Protein AF-A0A835LF17-F1 (afdb_monomer_lite)

Foldseek 3Di:
DPVVVVVLDDPVRVVCQVVQHWDWAWEAEPVRDTDIWTWHADPVVRDIDTHDCPVVVCVVVVPDAPWAKDWDWDADDVRGIYIYIDTDCPPPDPDDDDDDDDDDDDDDDDDDDDDDDDPGDRDDD

Structure (mmCIF, N/CA/C/O backbone):
data_AF-A0A835LF17-F1
#
_entry.id   AF-A0A835LF17-F1
#
loop_
_atom_site.group_PDB
_atom_site.id
_atom_site.type_symbol
_atom_site.label_atom_id
_atom_site.label_alt_id
_atom_site.label_comp_id
_atom_site.label_asym_id
_atom_site.label_entity_id
_atom_site.label_seq_id
_atom_site.pdbx_PDB_ins_code
_atom_site.Cartn_x
_atom_site.Cartn_y
_atom_site.Cartn_z
_atom_site.occupancy
_atom_site.B_iso_or_equiv
_atom_site.auth_seq_id
_atom_site.auth_comp_id
_atom_site.auth_asym_id
_atom_site.auth_atom_id
_atom_site.pdbx_PDB_model_num
ATOM 1 N N . MET A 1 1 ? -14.222 7.286 8.422 1.00 56.59 1 MET A N 1
ATOM 2 C CA . MET A 1 1 ? -12.807 6.881 8.323 1.00 56.59 1 MET A CA 1
ATOM 3 C C . MET A 1 1 ? -12.472 5.932 9.473 1.00 56.59 1 MET A C 1
ATOM 5 O O . MET A 1 1 ? -12.707 6.331 10.613 1.00 56.59 1 MET A O 1
ATOM 9 N N . PRO A 1 2 ? -12.003 4.695 9.220 1.00 63.50 2 PRO A N 1
ATOM 10 C CA . PRO A 1 2 ? -11.575 3.780 10.281 1.00 63.50 2 PRO A CA 1
ATOM 11 C C . PRO A 1 2 ? -10.447 4.418 11.098 1.00 63.50 2 PRO A C 1
ATOM 13 O O . PRO A 1 2 ? -9.478 4.902 10.513 1.00 63.50 2 PRO A O 1
ATOM 16 N N . LYS A 1 3 ? -10.581 4.453 12.430 1.00 65.25 3 LYS A N 1
ATOM 17 C CA . LYS A 1 3 ? -9.625 5.141 13.322 1.00 65.25 3 LYS A CA 1
ATOM 18 C C . LYS A 1 3 ? -8.197 4.619 13.154 1.00 65.25 3 LYS A C 1
ATOM 20 O O . LYS A 1 3 ? -7.265 5.406 13.092 1.00 65.25 3 LYS A O 1
ATOM 25 N N . GLU A 1 4 ? -8.064 3.313 12.962 1.00 69.31 4 GLU A N 1
ATOM 26 C CA . GLU A 1 4 ? -6.787 2.610 12.803 1.00 69.31 4 GLU A CA 1
ATOM 27 C C . GLU A 1 4 ? -5.982 3.108 11.591 1.00 69.31 4 GLU A C 1
ATOM 29 O O . GLU A 1 4 ? -4.772 3.296 11.679 1.00 69.31 4 GLU A O 1
ATOM 34 N N . VAL A 1 5 ? -6.650 3.397 10.466 1.00 69.19 5 VAL A N 1
ATOM 35 C CA . VAL A 1 5 ? -5.977 3.930 9.269 1.00 69.19 5 VAL A CA 1
ATOM 36 C C . VAL A 1 5 ? -5.622 5.404 9.455 1.00 69.19 5 VAL A C 1
ATOM 38 O O . VAL A 1 5 ? -4.575 5.843 8.995 1.00 69.19 5 VAL A O 1
ATOM 41 N N . VAL A 1 6 ? -6.462 6.179 10.150 1.00 72.12 6 VAL A N 1
ATOM 42 C CA . VAL A 1 6 ? -6.182 7.596 10.446 1.00 72.12 6 VAL A CA 1
ATOM 43 C C . VAL A 1 6 ? -4.927 7.736 11.304 1.00 72.12 6 VAL A C 1
ATOM 45 O O . VAL A 1 6 ? -4.103 8.600 11.029 1.00 72.12 6 VAL A O 1
ATOM 48 N N . GLU A 1 7 ? -4.771 6.885 12.317 1.00 80.50 7 GLU A N 1
ATOM 49 C CA . GLU A 1 7 ? -3.649 6.934 13.264 1.00 80.50 7 GLU A CA 1
ATOM 50 C C . GLU A 1 7 ? -2.303 6.554 12.627 1.00 80.50 7 GLU A C 1
ATOM 52 O O . GLU A 1 7 ? -1.248 6.979 13.096 1.00 80.50 7 GLU A O 1
ATOM 57 N N . LEU A 1 8 ? -2.330 5.800 11.525 1.00 83.94 8 LEU A N 1
ATOM 58 C CA . LEU A 1 8 ? -1.143 5.437 10.750 1.00 83.94 8 LEU A CA 1
ATOM 59 C C . LEU A 1 8 ? -0.613 6.592 9.885 1.00 83.94 8 LEU A C 1
ATOM 61 O O . LEU A 1 8 ? 0.584 6.647 9.567 1.00 83.94 8 LEU A O 1
ATOM 65 N N . LEU A 1 9 ? -1.508 7.472 9.439 1.00 88.88 9 LEU A N 1
ATOM 66 C CA . LEU A 1 9 ? -1.222 8.483 8.430 1.00 88.88 9 LEU A CA 1
ATOM 67 C C . LEU A 1 9 ? -0.692 9.764 9.061 1.00 88.88 9 LEU A C 1
ATOM 69 O O . LEU A 1 9 ? -1.177 10.249 10.081 1.00 88.88 9 LEU A O 1
ATOM 73 N N . ARG A 1 10 ? 0.286 10.367 8.3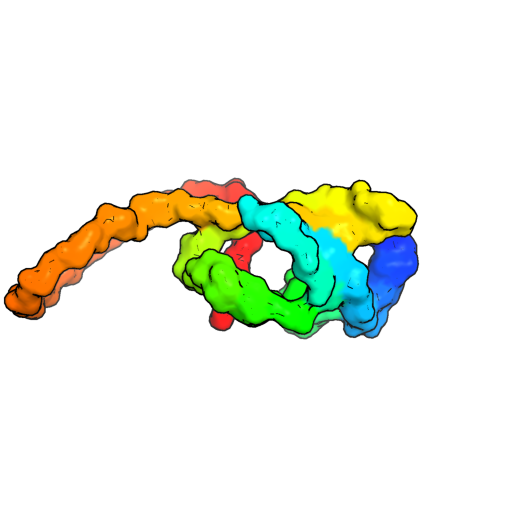92 1.00 91.06 10 ARG A N 1
ATOM 74 C CA . ARG A 1 10 ? 0.717 11.727 8.708 1.00 91.06 10 ARG A CA 1
ATOM 75 C C . ARG A 1 10 ? -0.289 12.733 8.181 1.00 91.06 10 ARG A C 1
ATOM 77 O O . ARG A 1 10 ? -1.064 12.441 7.272 1.00 91.06 10 ARG A O 1
ATOM 84 N N . THR A 1 11 ? -0.219 13.952 8.701 1.00 91.19 11 THR A N 1
ATOM 85 C CA . THR A 1 11 ? -1.080 15.060 8.281 1.00 91.19 11 THR A CA 1
ATOM 86 C C . THR A 1 11 ? -1.057 15.264 6.766 1.00 91.19 11 THR A C 1
ATOM 88 O O . THR A 1 11 ? -2.105 15.456 6.157 1.00 91.19 11 THR A O 1
ATOM 91 N N . GLU A 1 12 ? 0.111 15.194 6.129 1.00 92.56 12 GLU A N 1
ATOM 92 C CA . GLU A 1 12 ? 0.259 15.406 4.686 1.00 92.56 12 GLU A CA 1
ATOM 93 C C . GLU A 1 12 ? -0.403 14.292 3.869 1.00 92.56 12 GLU A C 1
ATOM 95 O O . GLU A 1 12 ? -1.077 14.569 2.878 1.00 92.56 12 GLU A O 1
ATOM 100 N N . GLU A 1 13 ? -0.255 13.044 4.304 1.00 93.38 13 GLU A N 1
ATOM 101 C CA . GLU A 1 13 ? -0.834 11.872 3.643 1.00 93.38 13 GLU A CA 1
ATOM 102 C C . GLU A 1 13 ? -2.344 11.830 3.841 1.00 93.38 13 GLU A C 1
ATOM 104 O O . GLU A 1 13 ? -3.086 11.632 2.885 1.00 93.38 13 GLU A O 1
ATOM 109 N N . LEU A 1 14 ? -2.816 12.107 5.057 1.00 91.50 14 LEU A N 1
ATOM 110 C CA . LEU A 1 14 ? -4.236 12.255 5.349 1.00 91.50 14 LEU A CA 1
ATOM 111 C C .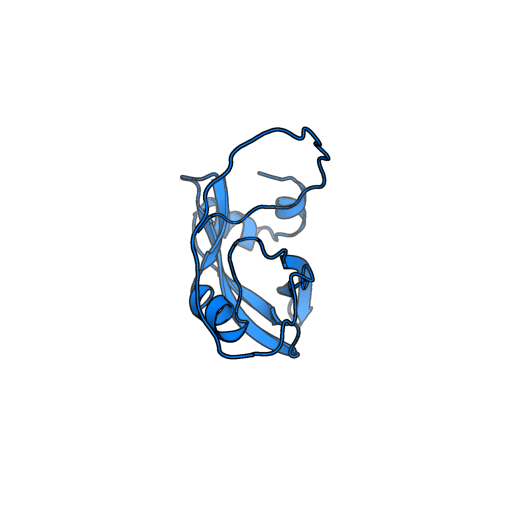 LEU A 1 14 ? -4.856 13.355 4.479 1.00 91.50 14 LEU A C 1
ATOM 113 O O . LEU A 1 14 ? -5.911 13.163 3.878 1.00 91.50 14 LEU A O 1
ATOM 117 N N . ASN A 1 15 ? -4.174 14.494 4.356 1.00 91.19 15 ASN A N 1
ATOM 118 C CA . ASN A 1 15 ? -4.600 15.583 3.484 1.00 91.19 15 ASN A CA 1
ATOM 119 C C . ASN A 1 15 ? -4.601 15.186 2.003 1.00 91.19 15 ASN A C 1
ATOM 121 O O . ASN A 1 15 ? -5.477 15.640 1.265 1.00 91.19 15 ASN A O 1
ATOM 125 N N . ALA A 1 16 ? -3.647 14.363 1.560 1.00 92.31 16 ALA A N 1
ATOM 126 C CA . ALA A 1 16 ? -3.624 13.829 0.202 1.00 92.31 16 ALA A CA 1
ATOM 127 C C . ALA A 1 16 ? -4.830 12.910 -0.046 1.00 92.31 16 ALA A C 1
ATOM 129 O O . ALA A 1 16 ? -5.570 13.133 -1.006 1.00 92.31 16 ALA A O 1
ATOM 130 N N . LEU A 1 17 ? -5.106 11.968 0.864 1.00 90.62 17 LEU A N 1
ATOM 131 C CA . LEU A 1 17 ? -6.248 11.051 0.760 1.00 90.62 17 LEU A CA 1
ATOM 132 C C . LEU A 1 17 ? -7.594 11.780 0.815 1.00 90.62 17 LEU A C 1
ATOM 134 O O . LEU A 1 17 ? -8.478 11.479 0.018 1.00 90.62 17 LEU A O 1
ATOM 138 N N . ASN A 1 18 ? -7.731 12.799 1.669 1.00 88.00 18 ASN A N 1
ATOM 139 C CA . ASN A 1 18 ? -8.927 13.650 1.722 1.00 88.00 18 ASN A CA 1
ATOM 140 C C . ASN A 1 18 ? -9.182 14.397 0.404 1.00 88.00 18 ASN A C 1
ATOM 142 O O . ASN A 1 18 ? -10.319 14.746 0.093 1.00 88.00 18 ASN A O 1
ATOM 146 N N . LYS A 1 19 ? -8.128 14.646 -0.379 1.00 89.25 19 LYS A N 1
ATOM 147 C CA . LYS A 1 19 ? -8.202 15.245 -1.718 1.00 89.25 19 LYS A CA 1
ATOM 148 C C . LYS A 1 19 ? -8.211 14.197 -2.829 1.00 89.25 19 LYS A C 1
ATOM 150 O O . LYS A 1 19 ? -8.141 14.567 -3.999 1.00 89.25 19 LYS A O 1
ATOM 155 N N . THR A 1 20 ? -8.289 12.909 -2.491 1.00 89.50 20 THR A N 1
ATOM 156 C CA . THR A 1 20 ? -8.212 11.770 -3.423 1.00 89.50 20 THR A CA 1
ATOM 157 C C . THR A 1 20 ? -6.936 11.749 -4.272 1.00 89.50 20 THR A C 1
ATOM 159 O O . THR A 1 20 ? -6.921 11.204 -5.376 1.00 89.50 20 THR A O 1
ATOM 162 N N . ILE A 1 21 ? -5.863 12.363 -3.765 1.00 93.25 21 ILE A N 1
ATOM 163 C CA . ILE A 1 21 ? -4.556 12.418 -4.414 1.00 93.25 21 ILE A CA 1
ATOM 164 C C . ILE A 1 21 ? -3.778 11.164 -3.996 1.00 93.25 21 ILE A C 1
ATOM 166 O O . ILE A 1 21 ? -3.440 11.039 -2.815 1.00 93.25 21 ILE A O 1
ATOM 170 N N . PRO A 1 22 ? -3.460 10.251 -4.934 1.00 94.44 22 PRO A N 1
ATOM 171 C CA . PRO A 1 22 ? -2.629 9.099 -4.625 1.00 94.44 22 PRO A CA 1
ATOM 172 C C . PRO A 1 22 ? -1.213 9.524 -4.238 1.00 94.44 22 PRO A C 1
ATOM 174 O O . PRO A 1 22 ? -0.665 10.467 -4.813 1.00 94.44 22 PRO A O 1
ATOM 177 N N . PHE A 1 23 ? -0.587 8.778 -3.333 1.00 94.50 23 PHE A N 1
ATOM 178 C CA . PHE A 1 23 ? 0.831 8.939 -3.018 1.00 94.50 23 PHE A CA 1
ATOM 179 C C . PHE A 1 23 ? 1.551 7.594 -2.993 1.00 94.50 23 PHE A C 1
ATOM 181 O O . PHE A 1 23 ? 0.943 6.550 -2.770 1.00 94.50 23 PHE A O 1
ATOM 188 N N . MET A 1 24 ? 2.857 7.615 -3.247 1.00 95.31 24 MET A N 1
ATOM 189 C CA . MET A 1 24 ? 3.655 6.397 -3.344 1.00 95.31 24 MET A CA 1
ATOM 190 C C . MET A 1 24 ? 3.927 5.796 -1.962 1.00 95.31 24 MET A C 1
ATOM 192 O O . MET A 1 24 ? 4.313 6.502 -1.032 1.00 95.31 24 MET A O 1
ATOM 196 N N . VAL A 1 25 ? 3.798 4.478 -1.870 1.00 95.44 25 VAL A N 1
ATOM 197 C CA . VAL A 1 25 ? 4.149 3.655 -0.713 1.00 95.44 25 VAL A CA 1
ATOM 198 C C . VAL A 1 25 ? 5.025 2.490 -1.158 1.00 95.44 25 VAL A C 1
ATOM 200 O O . VAL A 1 25 ? 5.046 2.113 -2.335 1.00 95.44 25 VAL A O 1
ATOM 203 N N . HIS A 1 26 ? 5.761 1.911 -0.215 1.00 95.88 26 HIS A N 1
ATOM 204 C CA . HIS A 1 26 ? 6.516 0.685 -0.457 1.00 95.88 26 HIS A CA 1
ATOM 205 C C . HIS A 1 26 ? 5.759 -0.518 0.090 1.00 95.88 26 HIS A C 1
ATOM 207 O O . HIS A 1 26 ? 5.284 -0.489 1.219 1.00 95.88 26 HIS A O 1
ATOM 213 N N . VAL A 1 27 ? 5.683 -1.587 -0.690 1.00 95.50 27 VAL A N 1
ATOM 214 C CA . VAL A 1 27 ? 5.056 -2.842 -0.290 1.00 95.50 27 VAL A CA 1
ATOM 215 C C . VAL A 1 27 ? 6.087 -3.953 -0.372 1.00 95.50 27 VAL A C 1
ATOM 217 O O . VAL A 1 27 ? 6.632 -4.224 -1.437 1.00 95.50 27 VAL A O 1
ATOM 220 N N . LEU A 1 28 ? 6.389 -4.557 0.770 1.00 95.12 28 LEU A N 1
ATOM 221 C CA . LEU A 1 28 ? 7.316 -5.668 0.894 1.00 95.12 28 LEU A CA 1
ATOM 222 C C . LEU A 1 28 ? 6.543 -6.970 0.715 1.00 95.12 28 LEU A C 1
ATOM 224 O O . LEU A 1 28 ? 5.548 -7.197 1.409 1.00 95.12 28 LEU A O 1
ATOM 228 N N . SER A 1 29 ? 6.998 -7.812 -0.207 1.00 91.44 29 SER A N 1
ATOM 229 C CA . SER A 1 29 ? 6.442 -9.148 -0.397 1.00 91.44 29 SER A CA 1
ATOM 230 C C . SER A 1 29 ? 7.107 -10.181 0.510 1.00 91.44 29 SER A C 1
ATOM 232 O O . SER A 1 29 ? 8.163 -9.943 1.096 1.00 91.44 29 SER A O 1
ATOM 234 N N . THR A 1 30 ? 6.533 -11.383 0.564 1.00 86.38 30 THR A N 1
ATOM 235 C CA . THR A 1 30 ? 7.134 -12.543 1.244 1.00 86.38 30 THR A CA 1
ATOM 236 C C . THR A 1 30 ? 8.411 -13.059 0.572 1.00 86.38 30 THR A C 1
ATOM 238 O O . THR A 1 30 ? 9.034 -13.982 1.088 1.00 86.38 30 THR A O 1
ATOM 241 N N . ARG A 1 31 ? 8.786 -12.515 -0.595 1.00 87.69 31 ARG A N 1
ATOM 242 C CA . ARG A 1 31 ? 10.022 -12.838 -1.326 1.00 87.69 31 ARG A CA 1
ATOM 243 C C . ARG A 1 31 ? 11.129 -11.799 -1.094 1.00 87.69 31 ARG A C 1
ATOM 245 O O . ARG A 1 31 ? 12.095 -11.777 -1.847 1.00 87.69 31 ARG A O 1
ATOM 252 N N . ASP A 1 32 ? 10.969 -10.933 -0.089 1.00 84.50 32 ASP A N 1
ATOM 253 C CA . ASP A 1 32 ? 11.860 -9.804 0.226 1.00 84.50 32 ASP A CA 1
ATOM 254 C C . ASP A 1 32 ? 11.990 -8.763 -0.906 1.00 84.50 32 ASP A C 1
ATOM 256 O O . ASP A 1 32 ? 12.938 -7.976 -0.960 1.00 84.50 32 ASP A O 1
ATOM 260 N N . GLU A 1 33 ? 11.009 -8.715 -1.809 1.00 93.19 33 GLU A N 1
ATOM 261 C CA . GLU A 1 33 ? 10.957 -7.735 -2.893 1.00 93.19 33 GLU A CA 1
ATOM 262 C C . GLU A 1 33 ? 10.196 -6.483 -2.461 1.00 93.19 33 GLU A C 1
ATOM 264 O O . GLU A 1 33 ? 9.172 -6.560 -1.778 1.00 93.19 33 GLU A O 1
ATOM 269 N N . VAL A 1 34 ? 10.664 -5.316 -2.910 1.00 94.69 34 VAL A N 1
ATOM 270 C CA . VAL A 1 34 ? 10.017 -4.029 -2.636 1.00 94.69 34 VAL A CA 1
ATOM 271 C C . VAL A 1 34 ? 9.279 -3.542 -3.876 1.00 94.69 34 VAL A C 1
ATOM 273 O O . VAL A 1 34 ? 9.889 -3.180 -4.881 1.00 94.69 34 VAL A O 1
ATOM 276 N N . TRP A 1 35 ? 7.961 -3.451 -3.763 1.00 95.75 35 TRP A N 1
ATOM 277 C CA . TRP A 1 35 ? 7.068 -2.927 -4.785 1.00 95.75 35 TRP A CA 1
ATOM 278 C C . TRP A 1 35 ? 6.702 -1.475 -4.480 1.00 95.75 35 TRP A C 1
ATOM 280 O O . TRP A 1 35 ? 6.382 -1.124 -3.346 1.00 95.75 35 TRP A O 1
ATOM 290 N N . LYS A 1 36 ? 6.744 -0.607 -5.494 1.00 95.56 36 LYS A N 1
ATOM 291 C CA . LYS A 1 36 ? 6.328 0.797 -5.374 1.00 95.56 36 LYS A CA 1
ATOM 292 C C . LYS A 1 36 ? 4.922 0.944 -5.929 1.00 95.56 36 LYS A C 1
ATOM 294 O O . LYS A 1 36 ? 4.744 0.950 -7.146 1.00 95.56 36 LYS A O 1
ATOM 299 N N . LEU A 1 37 ? 3.945 1.064 -5.040 1.00 96.44 37 LEU A N 1
ATOM 300 C CA . LEU A 1 37 ? 2.543 1.247 -5.409 1.00 96.44 37 LEU A CA 1
ATOM 301 C C . LEU A 1 37 ? 2.078 2.636 -5.002 1.00 96.44 37 LEU A C 1
ATOM 303 O O . LEU A 1 37 ? 2.659 3.273 -4.128 1.00 96.44 37 LEU A O 1
ATOM 307 N N . ASN A 1 38 ? 1.017 3.107 -5.634 1.00 95.81 38 ASN A N 1
ATOM 308 C CA . ASN A 1 38 ? 0.299 4.276 -5.161 1.00 95.81 38 ASN A CA 1
ATOM 309 C C . ASN A 1 38 ? -0.785 3.822 -4.181 1.00 95.81 38 ASN A C 1
ATOM 311 O O . ASN A 1 38 ? -1.487 2.846 -4.421 1.00 95.81 38 ASN A O 1
ATOM 315 N N . PHE A 1 39 ? -0.943 4.541 -3.084 1.00 95.19 39 PHE A N 1
ATOM 316 C CA . PHE A 1 39 ? -2.011 4.344 -2.119 1.00 95.19 39 PHE A CA 1
ATOM 317 C C . PHE A 1 39 ? -3.005 5.492 -2.250 1.00 95.19 39 PHE A C 1
ATOM 319 O O . PHE A 1 39 ? -2.603 6.655 -2.339 1.00 95.19 39 PHE A O 1
ATOM 326 N N . ASN A 1 40 ? -4.297 5.176 -2.314 1.00 94.25 40 ASN A N 1
ATOM 327 C CA . ASN A 1 40 ? -5.344 6.186 -2.426 1.00 94.25 40 ASN A CA 1
ATOM 328 C C . ASN A 1 40 ? -6.607 5.791 -1.657 1.00 94.25 40 ASN A C 1
ATOM 330 O O . ASN A 1 40 ? -6.801 4.632 -1.299 1.00 94.25 40 ASN A O 1
ATOM 334 N N . TYR A 1 41 ? -7.483 6.770 -1.456 1.00 91.62 41 TYR A N 1
ATOM 335 C CA . TYR A 1 41 ? -8.828 6.598 -0.942 1.00 91.62 41 TYR A CA 1
ATOM 336 C C . TYR A 1 41 ? -9.841 6.832 -2.069 1.00 91.62 41 TYR A C 1
ATOM 338 O O . TYR A 1 41 ? -9.845 7.877 -2.723 1.00 91.62 41 TYR A O 1
ATOM 346 N N . TRP A 1 42 ? -10.698 5.846 -2.315 1.00 90.00 42 TRP A N 1
ATOM 347 C CA . TRP A 1 42 ? -11.772 5.900 -3.301 1.00 90.00 42 TRP A CA 1
ATOM 348 C C . TRP A 1 42 ? -13.101 6.190 -2.606 1.00 90.00 42 TRP A C 1
ATOM 350 O O . TRP A 1 42 ? -13.822 5.281 -2.198 1.00 90.00 42 TRP A O 1
ATOM 360 N N . GLY A 1 43 ? -13.449 7.477 -2.514 1.00 84.88 43 GLY A N 1
ATOM 361 C CA . GLY A 1 43 ? -14.645 7.938 -1.797 1.00 84.88 43 GLY A CA 1
ATOM 362 C C . GLY A 1 43 ? -15.978 7.401 -2.333 1.00 84.88 43 GLY A C 1
ATOM 363 O O . GLY A 1 43 ? -16.938 7.321 -1.579 1.00 84.88 43 GLY A O 1
ATOM 364 N N . GLY A 1 44 ? -16.048 6.975 -3.601 1.00 87.00 44 GLY A N 1
ATOM 365 C CA . GLY A 1 44 ? -17.261 6.368 -4.167 1.00 87.00 44 GLY A CA 1
ATOM 366 C C . GLY A 1 44 ? -17.621 5.006 -3.560 1.00 87.00 44 GLY A C 1
ATOM 367 O O . GLY A 1 44 ? -18.790 4.634 -3.557 1.00 87.00 44 GLY A O 1
ATOM 368 N N . VAL A 1 45 ? -16.628 4.280 -3.036 1.00 87.25 45 VAL A N 1
ATOM 369 C CA . VAL A 1 45 ? -16.800 2.962 -2.398 1.00 87.25 45 VAL A CA 1
ATOM 370 C C . VAL A 1 45 ? -16.334 2.942 -0.937 1.00 87.25 45 VAL A C 1
ATOM 372 O O . VAL A 1 45 ? -16.383 1.890 -0.312 1.00 87.25 45 VAL A O 1
ATOM 375 N N . ASP A 1 46 ? -15.901 4.088 -0.397 1.00 87.44 46 ASP A N 1
ATOM 376 C CA . ASP A 1 46 ? -15.333 4.255 0.952 1.00 87.44 46 ASP A CA 1
ATOM 377 C C . ASP A 1 46 ? -14.198 3.258 1.268 1.00 87.44 46 ASP A C 1
ATOM 379 O O . ASP A 1 46 ? -14.164 2.632 2.326 1.00 87.44 46 ASP A O 1
ATOM 383 N N . GLN A 1 47 ? -13.261 3.079 0.327 1.00 88.56 47 GLN A N 1
ATOM 384 C CA . GLN A 1 47 ? -12.156 2.120 0.467 1.00 88.56 47 GLN A CA 1
ATOM 385 C C . GLN A 1 47 ? -10.784 2.745 0.244 1.00 88.56 47 GLN A C 1
ATOM 387 O O . GLN A 1 47 ? -10.608 3.635 -0.589 1.00 88.56 47 GLN A O 1
ATOM 392 N N . TYR A 1 48 ? -9.796 2.211 0.959 1.00 89.81 48 TYR A N 1
ATOM 393 C CA . TYR A 1 48 ? -8.386 2.425 0.666 1.00 89.81 48 TYR A CA 1
ATOM 394 C C . TYR A 1 48 ? -7.885 1.359 -0.284 1.00 89.81 48 TYR A C 1
ATOM 396 O O . TYR A 1 48 ? -8.171 0.177 -0.104 1.00 89.81 48 TYR A O 1
ATOM 404 N N . VAL A 1 49 ? -7.116 1.781 -1.275 1.00 92.31 49 VAL A N 1
ATOM 405 C CA . VAL A 1 49 ? -6.690 0.909 -2.359 1.00 92.31 49 VAL A CA 1
ATOM 406 C C . VAL A 1 49 ? -5.214 1.101 -2.664 1.00 92.31 49 VAL A C 1
ATOM 408 O O . VAL A 1 49 ? -4.703 2.225 -2.692 1.00 92.31 49 VAL A O 1
ATOM 411 N N . PHE A 1 50 ? -4.540 -0.012 -2.945 1.00 94.88 50 PHE A N 1
ATOM 412 C CA . PHE A 1 50 ? -3.295 0.010 -3.696 1.00 94.88 50 PHE A CA 1
ATOM 413 C C . PHE A 1 50 ? -3.629 0.091 -5.182 1.00 94.88 50 PHE A C 1
ATOM 415 O O . PHE A 1 50 ? -4.385 -0.716 -5.718 1.00 94.88 50 PHE A O 1
ATOM 422 N N . ILE A 1 51 ? -3.063 1.084 -5.848 1.00 91.75 51 ILE A N 1
ATOM 423 C CA . ILE A 1 51 ? -3.197 1.316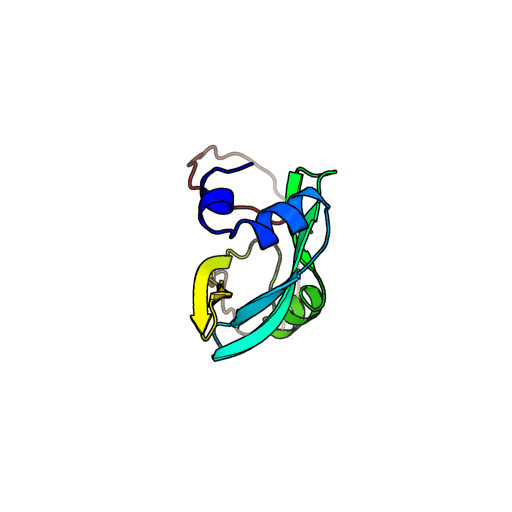 -7.280 1.00 91.75 51 ILE A CA 1
ATOM 424 C C . ILE A 1 51 ? -1.805 1.360 -7.901 1.00 91.75 51 ILE A C 1
ATOM 426 O O . ILE A 1 51 ? -0.821 1.632 -7.217 1.00 91.75 51 ILE A O 1
ATOM 430 N N . THR A 1 52 ? -1.745 1.155 -9.218 1.00 90.44 52 THR A N 1
ATOM 431 C CA . THR A 1 52 ? -0.491 1.043 -9.983 1.00 90.44 52 THR A CA 1
ATOM 432 C C . THR A 1 52 ? 0.318 -0.192 -9.557 1.00 90.44 52 THR A C 1
ATOM 434 O O . THR A 1 52 ? 0.684 -0.327 -8.400 1.00 90.44 52 THR A O 1
ATOM 437 N N . TRP A 1 53 ? 0.590 -1.111 -10.488 1.00 93.69 53 TRP A N 1
ATOM 438 C CA . TRP A 1 53 ? 1.311 -2.378 -10.250 1.00 93.69 53 TRP A CA 1
ATOM 439 C C . TRP A 1 53 ? 0.633 -3.393 -9.318 1.00 93.69 53 TRP A C 1
ATOM 441 O O . TRP A 1 53 ? 1.149 -4.493 -9.169 1.00 93.69 53 TRP A O 1
ATOM 451 N N . TRP A 1 54 ? -0.527 -3.091 -8.716 1.00 94.00 54 TRP A N 1
ATOM 452 C CA . TRP A 1 54 ? -1.222 -4.056 -7.847 1.00 94.00 54 TRP A CA 1
ATOM 453 C C . TRP A 1 54 ? -1.624 -5.320 -8.614 1.00 94.00 54 TRP A C 1
ATOM 455 O O . TRP A 1 54 ? -1.427 -6.430 -8.133 1.00 94.00 54 TRP A O 1
ATOM 465 N N . ASN A 1 55 ? -2.116 -5.160 -9.844 1.00 93.25 55 ASN A N 1
ATOM 466 C CA . ASN A 1 55 ? -2.454 -6.299 -10.697 1.00 93.25 55 ASN A CA 1
ATOM 467 C C . ASN A 1 55 ? -1.215 -7.136 -11.038 1.00 93.25 55 ASN A C 1
ATOM 469 O O . ASN A 1 55 ? -1.283 -8.361 -11.020 1.00 93.25 55 ASN A O 1
ATOM 473 N N . ASP A 1 56 ? -0.077 -6.492 -11.295 1.00 95.19 56 ASP A N 1
ATOM 474 C CA . ASP A 1 56 ? 1.179 -7.191 -11.574 1.00 95.19 56 ASP A CA 1
ATOM 475 C C . ASP A 1 56 ? 1.704 -7.911 -10.328 1.00 95.19 56 ASP A C 1
ATOM 477 O O . ASP A 1 56 ? 2.146 -9.053 -10.424 1.00 95.19 56 ASP A O 1
ATOM 481 N N . PHE A 1 57 ? 1.563 -7.300 -9.147 1.00 93.19 57 PHE A N 1
ATOM 482 C CA . PHE A 1 57 ? 1.843 -7.942 -7.864 1.00 93.19 57 PHE A CA 1
ATOM 483 C C . PHE A 1 57 ? 0.986 -9.202 -7.682 1.00 93.19 57 PHE A C 1
ATOM 485 O O . PHE A 1 57 ? 1.518 -10.262 -7.358 1.00 93.19 57 PHE A O 1
ATOM 492 N N . VAL A 1 58 ? -0.321 -9.112 -7.950 1.00 92.75 58 VAL A N 1
ATOM 493 C CA . VAL A 1 58 ? -1.265 -10.241 -7.892 1.00 92.75 58 VAL A CA 1
ATOM 494 C C . VAL A 1 58 ? -0.850 -11.363 -8.845 1.00 92.75 58 VAL A C 1
ATOM 496 O O . VAL A 1 58 ? -0.809 -12.523 -8.435 1.00 92.75 58 VAL A O 1
ATOM 499 N N . VAL A 1 59 ? -0.500 -11.038 -10.092 1.00 93.44 59 VAL A N 1
ATOM 500 C CA . VAL A 1 59 ? -0.067 -12.026 -11.093 1.00 93.44 59 VAL A CA 1
ATOM 501 C C . VAL A 1 59 ? 1.255 -12.687 -10.692 1.00 93.44 59 VAL A C 1
ATOM 503 O O . VAL A 1 59 ? 1.356 -13.915 -10.727 1.00 93.44 59 VAL A O 1
ATOM 506 N N . ASP A 1 60 ? 2.249 -11.907 -10.268 1.00 93.25 60 ASP A N 1
ATOM 507 C CA . ASP A 1 60 ? 3.572 -12.412 -9.881 1.00 93.25 60 ASP A CA 1
ATOM 508 C C . ASP A 1 60 ? 3.516 -13.327 -8.643 1.00 93.25 60 ASP A C 1
ATOM 510 O O . ASP A 1 60 ? 4.170 -14.380 -8.570 1.00 93.25 60 ASP A O 1
ATOM 514 N N . HIS A 1 61 ? 2.657 -12.972 -7.688 1.00 90.62 61 HIS A N 1
ATOM 515 C CA . HIS A 1 61 ? 2.454 -13.733 -6.459 1.00 90.62 61 HIS A CA 1
ATOM 516 C C . HIS A 1 61 ? 1.405 -14.837 -6.603 1.00 90.62 61 HIS A C 1
ATOM 518 O O . HIS A 1 61 ? 1.190 -15.587 -5.653 1.00 90.62 61 HIS A O 1
ATOM 524 N N . ARG A 1 62 ? 0.805 -14.984 -7.796 1.00 91.12 62 ARG A N 1
ATOM 525 C CA . ARG A 1 62 ? -0.246 -15.969 -8.100 1.00 91.12 62 ARG A CA 1
ATOM 526 C C . ARG A 1 62 ? -1.390 -15.902 -7.093 1.00 91.12 62 ARG A C 1
ATOM 528 O O . ARG A 1 62 ? -1.863 -16.925 -6.603 1.00 91.12 62 ARG A O 1
ATOM 535 N N . LEU A 1 63 ? -1.792 -14.677 -6.772 1.00 89.94 63 LEU A N 1
ATOM 536 C CA . LEU A 1 63 ? -2.913 -14.434 -5.887 1.00 89.94 63 LEU A CA 1
ATOM 537 C C . LEU A 1 63 ? -4.225 -14.779 -6.596 1.00 89.94 63 LEU A C 1
ATOM 539 O O . LEU A 1 63 ? -4.456 -14.418 -7.751 1.00 89.94 63 LEU A O 1
ATOM 543 N N . HIS A 1 64 ? -5.087 -15.482 -5.877 1.00 88.94 64 HIS A N 1
ATOM 544 C CA . HIS A 1 64 ? -6.378 -15.963 -6.334 1.00 88.94 64 HIS A CA 1
ATOM 545 C C . HIS A 1 64 ? -7.483 -15.499 -5.390 1.00 88.94 64 HIS A C 1
ATOM 547 O O . HIS A 1 64 ? -7.278 -15.331 -4.185 1.00 88.94 64 HIS A O 1
ATOM 553 N N . GLU A 1 65 ? -8.679 -15.317 -5.946 1.00 88.25 65 GLU A N 1
ATOM 554 C CA . GLU A 1 65 ? -9.865 -15.000 -5.161 1.00 88.25 65 GLU A CA 1
ATOM 555 C C . GLU A 1 65 ? -10.080 -16.049 -4.055 1.00 88.25 65 GLU A C 1
ATOM 557 O O . GLU A 1 65 ? -9.916 -17.251 -4.269 1.00 88.25 65 GLU A O 1
ATOM 562 N N . GLY A 1 66 ? -10.419 -15.583 -2.852 1.00 87.25 66 GLY A N 1
ATOM 563 C CA . GLY A 1 66 ? -10.586 -16.436 -1.673 1.00 87.25 66 GLY A CA 1
ATOM 564 C C . GLY A 1 66 ? -9.299 -16.715 -0.890 1.00 87.25 66 GLY A C 1
ATOM 565 O O . GLY A 1 66 ? -9.372 -17.304 0.192 1.00 87.25 66 GLY A O 1
ATOM 566 N N . GLN A 1 67 ? 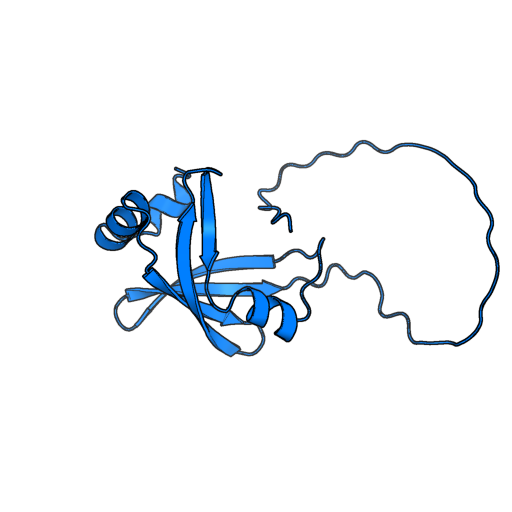-8.129 -16.280 -1.370 1.00 87.31 67 GLN A N 1
ATOM 567 C CA . GLN A 1 67 ? -6.925 -16.271 -0.541 1.00 87.31 67 GLN A CA 1
ATOM 568 C C . GLN A 1 67 ? -6.962 -15.134 0.482 1.00 87.31 67 GLN A C 1
ATOM 570 O O . GLN A 1 67 ? -7.480 -14.046 0.230 1.00 87.31 67 GLN A O 1
ATOM 575 N N . THR A 1 68 ? -6.382 -15.396 1.650 1.00 89.38 68 THR A N 1
ATOM 576 C CA . THR A 1 68 ? -6.242 -14.403 2.713 1.00 89.38 68 THR A CA 1
ATOM 577 C C . THR A 1 68 ? -4.857 -13.778 2.649 1.00 89.38 68 THR A C 1
ATOM 579 O O . THR A 1 68 ? -3.842 -14.476 2.646 1.00 89.38 68 THR A O 1
ATOM 582 N N . VAL A 1 69 ? -4.826 -12.450 2.639 1.00 89.94 69 VAL A N 1
ATOM 583 C CA . VAL A 1 69 ? -3.597 -11.665 2.689 1.00 89.94 69 VAL A CA 1
ATOM 584 C C . VAL A 1 69 ? -3.582 -10.870 3.985 1.00 89.94 69 VAL A C 1
ATOM 586 O O . VAL A 1 69 ? -4.528 -10.146 4.283 1.00 89.94 69 VAL A O 1
ATOM 589 N N . GLU A 1 70 ? -2.510 -11.005 4.756 1.00 91.44 70 GLU A N 1
ATOM 590 C CA . GLU A 1 70 ? -2.255 -10.144 5.904 1.00 91.44 70 GLU A CA 1
ATOM 591 C C . GLU A 1 70 ? -1.424 -8.951 5.467 1.00 91.44 70 GLU A C 1
ATOM 593 O O . GLU A 1 70 ? -0.446 -9.095 4.729 1.00 91.44 70 GLU A O 1
ATOM 598 N N . ILE A 1 71 ? -1.802 -7.775 5.952 1.00 91.25 71 ILE A N 1
ATOM 599 C CA . ILE A 1 71 ? -1.125 -6.526 5.643 1.00 91.25 71 ILE A CA 1
ATOM 600 C C . ILE A 1 71 ? -0.689 -5.906 6.963 1.00 91.25 71 ILE A C 1
ATOM 602 O O . ILE A 1 71 ? -1.512 -5.626 7.830 1.00 91.25 71 ILE A O 1
ATOM 606 N N . TRP A 1 72 ? 0.608 -5.667 7.096 1.00 92.00 72 TRP A N 1
ATOM 607 C CA . TRP A 1 72 ? 1.194 -4.941 8.215 1.00 92.00 72 TRP A CA 1
ATOM 608 C C . TRP A 1 72 ? 1.648 -3.584 7.723 1.00 92.00 72 TRP A C 1
ATOM 610 O O . TRP A 1 72 ? 2.290 -3.503 6.684 1.00 92.00 72 TRP A O 1
ATOM 620 N N . SER A 1 73 ? 1.374 -2.524 8.466 1.00 91.69 73 SER A N 1
ATOM 621 C CA . SER A 1 73 ? 1.848 -1.183 8.133 1.00 91.69 73 SER A CA 1
ATOM 622 C C . SER A 1 73 ? 2.959 -0.744 9.077 1.00 91.69 73 SER A C 1
ATOM 624 O O . SER A 1 73 ? 2.872 -0.965 10.284 1.00 91.69 73 SER A O 1
ATOM 626 N N . PHE A 1 74 ? 3.983 -0.083 8.548 1.00 91.69 74 PHE A N 1
ATOM 627 C CA . PHE A 1 74 ? 5.091 0.448 9.336 1.00 91.69 74 PHE A CA 1
ATOM 628 C C . PHE A 1 74 ? 5.746 1.640 8.637 1.00 91.69 74 PHE A C 1
ATOM 630 O O . PHE A 1 74 ? 5.472 1.942 7.476 1.00 91.69 74 PHE A O 1
ATOM 637 N N . ARG A 1 75 ? 6.633 2.333 9.350 1.00 91.94 75 ARG A N 1
ATOM 638 C CA . ARG A 1 75 ? 7.455 3.415 8.800 1.00 91.94 75 ARG A CA 1
ATOM 639 C C . ARG A 1 75 ? 8.883 2.927 8.632 1.00 91.94 75 ARG A C 1
ATOM 641 O O . ARG A 1 75 ? 9.445 2.321 9.542 1.00 91.94 75 ARG A O 1
ATOM 648 N N . TYR A 1 76 ? 9.478 3.199 7.479 1.00 88.75 76 TYR A N 1
ATOM 649 C CA . TYR A 1 76 ? 10.887 2.914 7.209 1.00 88.75 76 TYR A CA 1
ATOM 650 C C . TYR A 1 76 ? 11.594 4.185 6.744 1.00 88.75 76 TYR A C 1
ATOM 652 O O . TYR A 1 76 ? 10.927 5.091 6.259 1.00 88.75 76 TYR A O 1
ATOM 660 N N . ARG A 1 77 ? 12.923 4.247 6.928 1.00 81.56 77 ARG A N 1
ATOM 661 C CA . ARG A 1 77 ? 13.861 5.342 6.575 1.00 81.56 77 ARG A CA 1
ATOM 662 C C . ARG A 1 77 ? 13.236 6.580 5.909 1.00 81.56 77 ARG A C 1
ATOM 664 O O . ARG A 1 77 ? 12.671 6.496 4.823 1.00 81.56 77 ARG A O 1
ATOM 671 N N . ASN A 1 78 ? 13.446 7.747 6.519 1.00 84.38 78 ASN A N 1
ATOM 672 C CA . ASN A 1 78 ? 12.785 9.009 6.151 1.00 84.38 78 ASN A CA 1
ATOM 673 C C . ASN A 1 78 ? 11.263 8.947 6.301 1.00 84.38 78 ASN A C 1
ATOM 675 O O . ASN A 1 78 ? 10.549 9.712 5.661 1.00 84.38 78 ASN A O 1
ATOM 679 N N . GLU A 1 79 ? 10.782 8.043 7.158 1.00 87.88 79 GLU A N 1
ATOM 680 C CA . GLU A 1 79 ? 9.382 7.971 7.559 1.00 87.88 79 GLU A CA 1
ATOM 681 C C . GLU A 1 79 ? 8.413 7.675 6.408 1.00 87.88 79 GLU A C 1
ATOM 683 O O . GLU A 1 79 ? 7.234 8.038 6.437 1.00 87.88 79 GLU A O 1
ATOM 688 N N . THR A 1 80 ? 8.915 6.982 5.392 1.00 90.75 80 THR A N 1
ATOM 689 C CA . THR A 1 80 ? 8.107 6.507 4.274 1.00 90.75 80 THR A CA 1
ATOM 690 C C . THR A 1 80 ? 7.121 5.468 4.793 1.00 90.75 80 THR A C 1
ATOM 692 O O . THR A 1 80 ? 7.512 4.569 5.546 1.00 90.75 80 THR A O 1
ATOM 695 N N . LEU A 1 81 ? 5.846 5.598 4.416 1.00 94.00 81 LEU A N 1
ATOM 696 C CA . LEU A 1 81 ? 4.836 4.595 4.725 1.00 94.00 81 LEU A CA 1
ATOM 697 C C . LEU A 1 81 ? 5.117 3.320 3.927 1.00 94.00 81 LEU A C 1
ATOM 699 O O . LEU A 1 81 ? 5.189 3.338 2.695 1.00 94.00 81 LEU A O 1
ATOM 703 N N . CYS A 1 82 ? 5.263 2.219 4.652 1.00 94.62 82 CYS A N 1
ATOM 704 C CA . CYS A 1 82 ? 5.507 0.902 4.102 1.00 94.62 82 CYS A CA 1
ATOM 705 C C . CYS A 1 82 ? 4.418 -0.068 4.548 1.00 94.62 82 CYS A C 1
ATOM 707 O O . CYS A 1 82 ? 3.882 0.038 5.654 1.00 94.62 82 CYS A O 1
ATOM 709 N N . PHE A 1 83 ? 4.159 -1.061 3.708 1.00 95.06 83 PHE A N 1
ATOM 710 C CA . PHE A 1 83 ? 3.337 -2.209 4.041 1.00 95.06 83 PHE A CA 1
ATOM 711 C C . PHE A 1 83 ? 4.139 -3.490 3.839 1.00 95.06 83 PHE A C 1
ATOM 713 O O . PHE A 1 83 ? 4.908 -3.587 2.892 1.00 95.06 83 PHE A O 1
ATOM 720 N N . ALA A 1 84 ? 3.979 -4.475 4.714 1.00 94.19 84 ALA A N 1
ATOM 721 C CA . ALA A 1 84 ? 4.439 -5.836 4.482 1.00 94.19 84 ALA A CA 1
ATOM 722 C C . ALA A 1 84 ? 3.223 -6.714 4.217 1.00 94.19 84 ALA A C 1
ATOM 724 O O . ALA A 1 84 ? 2.250 -6.678 4.971 1.00 94.19 84 ALA A O 1
ATOM 725 N N . ILE A 1 85 ? 3.292 -7.486 3.140 1.00 93.62 85 ILE A N 1
ATOM 726 C CA . ILE A 1 85 ? 2.242 -8.402 2.727 1.00 93.62 85 ILE A CA 1
ATOM 727 C C . ILE A 1 85 ? 2.685 -9.827 3.030 1.00 93.62 85 ILE A C 1
ATOM 729 O O . ILE A 1 85 ? 3.715 -10.282 2.537 1.00 93.62 85 ILE A O 1
ATOM 733 N N . ASN A 1 86 ? 1.872 -10.537 3.810 1.00 91.00 86 ASN A N 1
ATOM 734 C CA . ASN A 1 86 ? 2.021 -11.964 4.043 1.00 91.00 86 ASN A CA 1
ATOM 735 C C . ASN A 1 86 ? 0.839 -12.713 3.422 1.00 91.00 86 ASN A C 1
ATOM 737 O O . ASN A 1 86 ? -0.314 -12.506 3.800 1.00 91.00 86 ASN A O 1
ATOM 741 N N . ILE A 1 87 ? 1.124 -13.576 2.452 1.00 88.56 87 ILE A N 1
ATOM 742 C CA . ILE A 1 87 ? 0.106 -14.356 1.750 1.00 88.56 87 ILE A CA 1
ATOM 743 C C . ILE A 1 87 ? -0.051 -15.670 2.502 1.00 88.56 87 ILE A C 1
ATOM 745 O O . ILE A 1 87 ? 0.886 -16.465 2.575 1.00 88.56 87 ILE A O 1
ATOM 749 N N . ARG A 1 88 ? -1.230 -15.903 3.082 1.00 82.94 88 ARG A N 1
ATOM 750 C CA . ARG A 1 88 ? -1.515 -17.166 3.758 1.00 82.94 88 ARG A CA 1
ATOM 751 C C . ARG A 1 88 ? -1.994 -18.180 2.734 1.00 82.94 88 ARG A C 1
ATOM 753 O O . ARG A 1 88 ? -3.054 -18.017 2.129 1.00 82.94 88 ARG A O 1
ATOM 760 N N . ASP A 1 89 ? -1.244 -19.265 2.601 1.00 70.56 89 ASP A N 1
ATOM 761 C CA . ASP A 1 89 ? -1.741 -20.461 1.938 1.00 70.56 89 ASP A CA 1
ATOM 762 C C . ASP A 1 89 ? -2.849 -21.067 2.807 1.00 70.56 89 ASP A C 1
ATOM 764 O O . ASP A 1 89 ? -2.609 -21.867 3.713 1.00 70.56 89 ASP A O 1
ATOM 768 N N . ASN A 1 90 ? -4.098 -20.693 2.529 1.00 59.94 90 ASN A N 1
ATOM 769 C CA . ASN A 1 90 ? -5.239 -21.495 2.945 1.00 59.94 90 ASN A CA 1
ATOM 770 C C . ASN A 1 90 ? -5.079 -22.824 2.212 1.00 59.94 90 ASN A C 1
ATOM 772 O O . ASN A 1 90 ? -5.289 -22.853 1.006 1.00 59.94 90 ASN A O 1
ATOM 776 N N . GLY A 1 91 ? -4.618 -23.868 2.912 1.00 50.62 91 GLY A N 1
ATOM 777 C CA . GLY A 1 91 ? -4.131 -25.156 2.394 1.00 50.62 91 GLY A CA 1
ATOM 778 C C . GLY A 1 91 ? -5.105 -25.987 1.544 1.00 50.62 91 GLY A C 1
ATOM 779 O O . GLY A 1 91 ? -5.263 -27.188 1.758 1.00 50.62 91 GLY A O 1
ATOM 780 N N . ALA A 1 92 ? -5.723 -25.393 0.530 1.00 51.06 92 ALA A N 1
ATOM 781 C CA . ALA A 1 92 ? -6.489 -26.041 -0.508 1.00 51.06 92 ALA A CA 1
ATOM 782 C C . ALA A 1 92 ? -5.523 -26.690 -1.513 1.00 51.06 92 ALA A C 1
ATOM 784 O O . ALA A 1 92 ? -5.319 -26.231 -2.627 1.00 51.06 92 ALA A O 1
ATOM 785 N N . SER A 1 93 ? -4.959 -27.817 -1.071 1.00 42.69 93 SER A N 1
ATOM 786 C CA . SER A 1 93 ? -4.464 -28.934 -1.881 1.00 42.69 93 SER A CA 1
ATOM 787 C C . SER A 1 93 ? -3.360 -28.651 -2.913 1.00 42.69 93 SER A C 1
ATOM 789 O O . SER A 1 93 ? -3.618 -28.448 -4.097 1.00 42.69 93 SER A O 1
ATOM 791 N N . LYS A 1 94 ? -2.113 -28.956 -2.524 1.00 45.16 94 LYS A N 1
ATOM 792 C CA . LYS A 1 94 ? -1.235 -29.745 -3.407 1.00 45.16 94 LYS A CA 1
ATOM 793 C C . LYS A 1 94 ? -1.954 -31.066 -3.716 1.00 45.16 94 LYS A C 1
ATOM 795 O O . LYS A 1 94 ? -1.909 -31.997 -2.917 1.00 45.16 94 LYS A O 1
ATOM 800 N N . LYS A 1 95 ? -2.632 -31.161 -4.857 1.00 37.03 95 LYS A N 1
ATOM 801 C CA . LYS A 1 95 ? -2.874 -32.452 -5.508 1.00 37.03 95 LYS A CA 1
ATOM 802 C C . LYS A 1 95 ? -2.024 -32.490 -6.763 1.00 37.03 95 LYS A C 1
ATOM 804 O O . LYS A 1 95 ? -2.286 -31.784 -7.731 1.00 37.03 95 LYS A O 1
ATOM 809 N N . GLU A 1 96 ? -0.963 -33.282 -6.677 1.00 37.09 96 GLU A N 1
ATOM 810 C CA . GLU A 1 96 ? -0.142 -33.690 -7.807 1.00 37.09 96 GLU A CA 1
ATOM 811 C C . GLU A 1 96 ? -1.016 -34.217 -8.951 1.00 37.09 96 GLU A C 1
ATOM 813 O O . GLU A 1 96 ? -2.042 -34.872 -8.748 1.00 37.09 96 GLU A O 1
ATOM 818 N N . ALA A 1 97 ? -0.583 -33.912 -10.170 1.00 43.78 97 ALA A N 1
ATOM 819 C CA . ALA A 1 97 ? -1.216 -34.319 -11.406 1.00 43.78 97 ALA A CA 1
ATOM 820 C C . ALA A 1 97 ? -1.311 -35.846 -11.530 1.00 43.78 97 ALA A C 1
ATOM 822 O O . ALA A 1 97 ? -0.296 -36.538 -11.476 1.00 43.78 97 ALA A O 1
ATOM 823 N N . ARG A 1 98 ? -2.506 -36.357 -11.842 1.00 36.31 98 ARG A N 1
ATOM 824 C CA . ARG A 1 98 ? -2.660 -37.570 -12.652 1.00 36.31 98 ARG A CA 1
ATOM 825 C C . ARG A 1 98 ? -3.811 -37.402 -13.634 1.00 36.31 98 ARG A C 1
ATOM 827 O O . ARG A 1 98 ? -4.965 -37.225 -13.266 1.00 36.31 98 ARG A O 1
ATOM 834 N N . THR A 1 99 ? -3.437 -37.452 -14.902 1.00 43.78 99 THR A N 1
ATOM 835 C CA . THR A 1 99 ? -4.272 -37.693 -16.073 1.00 43.78 99 THR A CA 1
ATOM 836 C C . THR A 1 99 ? -5.268 -38.832 -15.839 1.00 43.78 99 THR A C 1
ATOM 838 O O . THR A 1 99 ? -4.872 -39.977 -15.644 1.00 43.78 99 THR A O 1
ATOM 841 N N . SER A 1 100 ? -6.564 -38.519 -15.874 1.00 33.53 100 SER A N 1
ATOM 842 C CA . SER A 1 100 ? -7.638 -39.288 -16.536 1.00 33.53 100 SER A CA 1
ATOM 843 C C . SER A 1 100 ? -9.004 -38.683 -16.179 1.00 33.53 100 SER A C 1
ATOM 845 O O . SER A 1 100 ? -9.430 -38.685 -15.030 1.00 33.53 100 SER A O 1
ATOM 847 N N . SER A 1 101 ? -9.710 -38.149 -17.179 1.00 32.81 101 SER A N 1
ATOM 848 C CA . SER A 1 101 ? -11.182 -38.047 -17.153 1.00 32.81 101 SER A CA 1
ATOM 849 C C . SER A 1 101 ? -11.795 -39.467 -17.092 1.00 32.81 101 SER A C 1
ATOM 851 O O . SER A 1 101 ? -11.057 -40.405 -17.409 1.00 32.81 101 SER A O 1
ATOM 853 N N . PRO A 1 102 ? -13.108 -39.688 -16.827 1.00 48.34 102 PRO A N 1
ATOM 854 C CA . PRO A 1 102 ? -14.231 -38.734 -16.795 1.00 48.34 102 PRO A CA 1
ATOM 855 C C . PRO A 1 102 ? -15.280 -38.982 -15.668 1.00 48.34 102 PRO A C 1
ATOM 857 O O . PRO A 1 102 ? -15.123 -39.856 -14.824 1.00 48.34 102 PRO A O 1
ATOM 860 N N . VAL A 1 103 ? -16.397 -38.241 -15.757 1.00 30.06 103 VAL A N 1
ATOM 861 C CA . VAL A 1 103 ? -17.807 -38.614 -15.462 1.00 30.06 103 VAL A CA 1
ATOM 862 C C . VAL A 1 103 ? -18.530 -37.677 -14.479 1.00 30.06 103 VAL A C 1
ATOM 864 O O . VAL A 1 103 ? -18.198 -37.549 -13.306 1.00 30.06 103 VAL A O 1
ATOM 867 N N . PHE A 1 104 ? -19.573 -37.045 -15.025 1.00 34.62 104 PHE A N 1
ATOM 868 C CA . PHE A 1 104 ? -20.637 -36.290 -14.365 1.00 34.62 104 PHE A CA 1
ATOM 869 C C . PHE A 1 104 ? -21.517 -37.180 -13.476 1.00 34.62 104 PHE A C 1
ATOM 871 O O . PHE A 1 104 ? -22.009 -38.190 -13.967 1.00 34.62 104 PHE A O 1
ATOM 878 N N . THR A 1 105 ? -21.886 -36.698 -12.282 1.00 32.44 105 THR A N 1
ATOM 879 C CA . THR A 1 105 ? -23.244 -36.875 -11.722 1.00 32.44 105 THR A CA 1
ATOM 880 C C . THR A 1 105 ? -23.590 -35.757 -10.731 1.00 32.44 105 THR A C 1
ATOM 882 O O . THR A 1 105 ? -22.813 -35.456 -9.829 1.00 32.44 105 THR A O 1
ATOM 885 N N . ASN A 1 106 ? -24.788 -35.185 -10.887 1.00 33.56 106 ASN A N 1
ATOM 886 C CA . ASN A 1 106 ? -25.425 -34.216 -9.989 1.00 33.56 106 ASN A CA 1
ATOM 887 C C . ASN A 1 106 ? -25.933 -34.873 -8.694 1.00 33.56 106 ASN A C 1
ATOM 889 O O . ASN A 1 106 ? -26.613 -35.897 -8.767 1.00 33.56 106 ASN A O 1
ATOM 893 N N . ARG A 1 107 ? -25.767 -34.209 -7.538 1.00 27.73 107 ARG A N 1
ATOM 894 C CA . ARG A 1 107 ? -26.727 -34.297 -6.419 1.00 27.73 107 ARG A CA 1
ATOM 895 C C . ARG A 1 107 ? -26.613 -33.102 -5.465 1.00 27.73 107 ARG A C 1
ATOM 897 O O . ARG A 1 107 ? -25.528 -32.751 -5.022 1.00 27.73 107 ARG A O 1
ATOM 904 N N . ALA A 1 108 ? -27.760 -32.503 -5.160 1.00 29.94 108 ALA A N 1
ATOM 905 C CA . ALA A 1 108 ? -27.940 -31.395 -4.227 1.00 29.94 108 ALA A CA 1
ATOM 906 C C . ALA A 1 108 ? -27.905 -31.842 -2.750 1.00 29.94 108 ALA A C 1
ATOM 908 O O . ALA A 1 108 ? -28.363 -32.942 -2.448 1.00 29.94 108 ALA A O 1
ATOM 909 N N . SER A 1 109 ? -27.458 -30.955 -1.845 1.00 32.97 109 SER A N 1
ATOM 910 C CA . SER A 1 109 ? -28.260 -30.366 -0.745 1.00 32.97 109 SER A CA 1
ATOM 911 C C . SER A 1 109 ? -27.448 -29.932 0.495 1.00 32.97 109 SER A C 1
ATOM 913 O O . SER A 1 109 ? -26.689 -30.713 1.048 1.00 32.97 109 SER A O 1
ATOM 915 N N . LYS A 1 110 ? -27.828 -28.738 0.990 1.00 32.53 110 LYS A N 1
ATOM 916 C CA . LYS A 1 110 ? -27.945 -28.269 2.392 1.00 32.53 110 LYS A CA 1
ATOM 917 C C . LYS A 1 110 ? -26.689 -27.929 3.220 1.00 32.53 110 LYS A C 1
ATOM 919 O O . LYS A 1 110 ? -26.025 -28.806 3.744 1.00 32.53 110 LYS A O 1
ATOM 924 N N . GLY A 1 111 ? -26.581 -26.627 3.518 1.00 30.36 111 GLY A N 1
ATOM 925 C CA . GLY A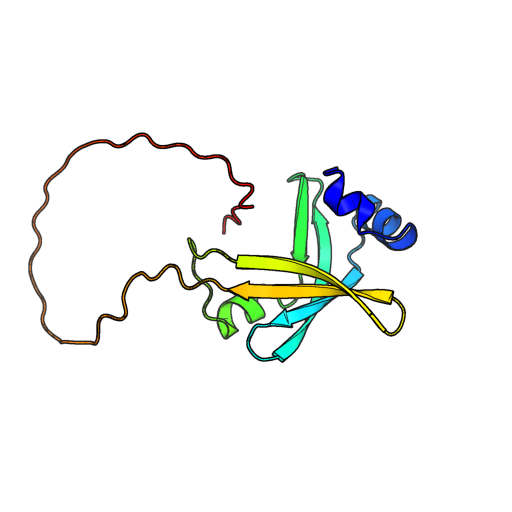 1 111 ? -26.787 -26.082 4.872 1.00 30.36 111 GLY A CA 1
ATOM 926 C C . GLY A 1 111 ? -25.583 -26.054 5.819 1.00 30.36 111 GLY A C 1
ATOM 927 O O . GLY A 1 111 ? -25.073 -27.095 6.202 1.00 30.36 111 GLY A O 1
ATOM 928 N N . GLY A 1 112 ? -25.219 -24.860 6.295 1.00 28.41 112 GLY A N 1
ATOM 929 C CA . GLY A 1 112 ? -24.287 -24.701 7.413 1.00 28.41 112 GLY A CA 1
ATOM 930 C C . GLY A 1 112 ? -24.036 -23.239 7.766 1.00 28.41 112 GLY A C 1
ATOM 931 O O . GLY A 1 112 ? -23.259 -22.569 7.102 1.00 28.41 112 GLY A O 1
ATOM 932 N N . HIS A 1 113 ? -24.738 -22.759 8.792 1.00 37.41 113 HIS A N 1
ATOM 933 C CA . HIS A 1 113 ? -24.481 -21.515 9.520 1.00 37.41 113 HIS A CA 1
ATOM 934 C C . HIS A 1 113 ? -23.126 -21.583 10.242 1.00 37.41 113 HIS A C 1
ATOM 936 O O . HIS A 1 113 ? -22.785 -22.630 10.788 1.00 37.41 113 HIS A O 1
ATOM 942 N N . GLY A 1 114 ? -22.422 -20.456 10.336 1.00 31.62 114 GLY A N 1
ATOM 943 C CA . GLY A 1 114 ? -21.245 -20.319 11.192 1.00 31.62 114 GLY A CA 1
ATOM 944 C C . GLY A 1 114 ? -20.567 -18.976 10.981 1.00 31.62 114 GLY A C 1
ATOM 945 O O . GLY A 1 114 ? -19.634 -18.884 10.194 1.00 31.62 114 GLY A O 1
ATOM 946 N N . GLY A 1 115 ? -21.086 -17.936 11.636 1.00 41.16 115 GLY A N 1
ATOM 947 C CA . GLY A 1 115 ? -20.387 -16.663 11.759 1.00 41.16 115 GLY A CA 1
ATOM 948 C C . GLY A 1 115 ? -19.185 -16.793 12.691 1.00 41.16 115 GLY A C 1
ATOM 949 O O . GLY A 1 115 ? -19.235 -17.549 13.659 1.00 41.16 115 GLY A O 1
ATOM 950 N N . ASN A 1 116 ? -18.131 -16.051 12.373 1.00 35.22 116 ASN A N 1
ATOM 951 C CA . ASN A 1 116 ? -17.243 -15.441 13.349 1.00 35.22 116 ASN A CA 1
ATOM 952 C C . ASN A 1 116 ? -16.608 -14.213 12.695 1.00 35.22 116 ASN A C 1
ATOM 954 O O . ASN A 1 116 ? -15.981 -14.301 11.638 1.00 35.22 116 ASN A O 1
ATOM 958 N N . ASP A 1 117 ? -16.859 -13.078 13.334 1.00 47.00 117 ASP A N 1
ATOM 959 C CA . ASP A 1 117 ? -16.398 -11.752 12.971 1.00 47.00 117 ASP A CA 1
ATOM 960 C C . ASP A 1 117 ? -14.957 -11.573 13.463 1.00 47.00 117 ASP A C 1
ATOM 962 O O . ASP A 1 117 ? -14.728 -11.113 14.575 1.00 47.00 117 ASP A O 1
ATOM 966 N N . ASP A 1 118 ? -13.987 -11.930 12.626 1.00 40.50 118 ASP A N 1
ATOM 967 C CA . ASP A 1 118 ? -12.613 -11.441 12.739 1.00 40.50 118 ASP A CA 1
ATOM 968 C C . ASP 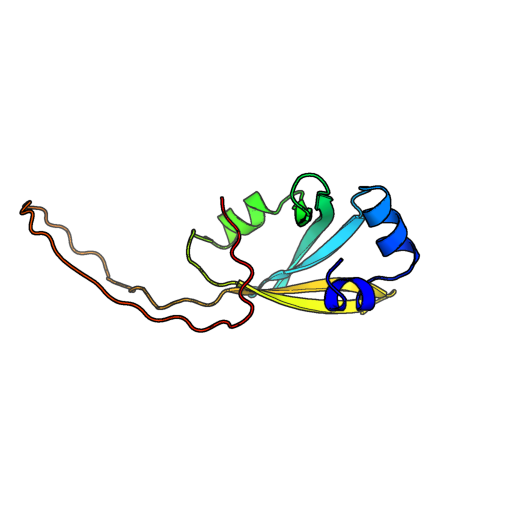A 1 118 ? -12.342 -10.593 11.498 1.00 40.50 118 ASP A C 1
ATOM 970 O O . ASP A 1 118 ? -12.637 -11.026 10.385 1.00 40.50 118 ASP A O 1
ATOM 974 N N . GLY A 1 119 ? -11.845 -9.368 11.697 1.00 39.78 119 GLY A N 1
ATOM 975 C CA . GLY A 1 119 ? -11.723 -8.282 10.713 1.00 39.78 119 GLY A CA 1
ATOM 976 C C . GLY A 1 119 ? -10.878 -8.573 9.465 1.00 39.78 119 GLY A C 1
ATOM 977 O O . GLY A 1 119 ? -9.882 -7.904 9.209 1.00 39.78 119 GLY A O 1
ATOM 978 N N . ALA A 1 120 ? -11.299 -9.533 8.649 1.00 35.62 120 ALA A N 1
ATOM 979 C CA . ALA A 1 120 ? -10.776 -9.807 7.327 1.00 35.62 120 ALA A CA 1
ATOM 980 C C . ALA A 1 120 ? -11.433 -8.853 6.323 1.00 35.62 120 ALA A C 1
ATOM 982 O O . ALA A 1 120 ? -12.610 -8.982 5.977 1.00 35.62 120 ALA A O 1
ATOM 983 N N . ILE A 1 121 ? -10.659 -7.892 5.820 1.00 41.22 121 ILE A N 1
ATOM 984 C CA . ILE A 1 121 ? -11.074 -7.092 4.668 1.00 41.22 121 ILE A CA 1
ATOM 985 C C . ILE A 1 121 ? -11.063 -8.019 3.449 1.00 41.22 121 ILE A C 1
ATOM 987 O O . ILE A 1 121 ? -10.013 -8.427 2.960 1.00 41.22 121 ILE A O 1
ATOM 991 N N . THR A 1 122 ? -12.254 -8.383 2.978 1.00 32.75 122 THR A N 1
ATOM 992 C CA . THR A 1 122 ? -12.427 -9.163 1.749 1.00 32.75 122 THR A CA 1
ATOM 993 C C . THR A 1 122 ? -12.320 -8.221 0.557 1.00 32.75 122 THR A C 1
ATOM 995 O O . THR A 1 122 ? -13.181 -7.361 0.368 1.00 32.75 122 THR A O 1
ATOM 998 N N . ILE A 1 123 ? -11.280 -8.385 -0.259 1.00 37.00 123 ILE A N 1
ATOM 999 C CA . ILE A 1 123 ? -11.166 -7.692 -1.544 1.00 37.00 123 ILE A CA 1
ATOM 1000 C C . ILE A 1 123 ? -12.010 -8.468 -2.559 1.00 37.00 123 ILE A C 1
ATOM 1002 O O . ILE A 1 123 ? -11.740 -9.639 -2.818 1.00 37.00 123 ILE A O 1
ATOM 1006 N N . LYS A 1 124 ? -13.052 -7.833 -3.106 1.00 26.55 124 LYS A N 1
ATOM 1007 C CA . LYS A 1 124 ? -13.807 -8.372 -4.246 1.00 26.55 124 LYS A CA 1
ATOM 1008 C C . LYS A 1 124 ? -13.147 -7.913 -5.545 1.00 26.55 124 LYS A C 1
ATOM 1010 O O . LYS A 1 124 ? -12.824 -6.730 -5.662 1.00 26.55 124 LYS A O 1
ATOM 1015 N N . ALA A 1 125 ? -12.936 -8.858 -6.458 1.00 36.41 125 ALA A N 1
ATOM 1016 C CA . ALA A 1 125 ? -12.516 -8.606 -7.835 1.00 36.41 125 ALA A CA 1
ATOM 1017 C C . ALA A 1 125 ? -13.687 -8.107 -8.696 1.00 36.41 125 ALA A C 1
ATOM 1019 O O . ALA A 1 125 ? -14.848 -8.461 -8.378 1.00 36.41 125 ALA A O 1
#

InterPro domains:
  IPR003340 B3 DNA binding domain [PS50863] (1-91)
  IPR003340 B3 DNA binding domain [cd10017] (17-89)
  IPR005508 B3 domain-containing protein At2g31720-like [PTHR31541] (6-87)
  IPR015300 DNA-binding pseudobarrel domain superfamily [G3DSA:2.40.330.10] (1-101)
  IPR015300 DNA-binding pseudobarrel domain superfamily [SSF101936] (2-81)

pLDDT: mean 74.34, std 24.48, range [26.55, 96.44]

Sequence (125 aa):
MPKEVVELLRTEELNALNKTIPFMVHVLSTRDEVWKLNFNYWGGVDQYVFITWWNDFVVDHRLHEGQTVEIWSFRYRNETLCFAINIRDNGASKKEARTSSPVFTNRASKGGHGGNDDGAITIKA

Radius of gyration: 19.23 Å; chains: 1; bounding box: 42×55×30 Å

Organism: NCBI:txid261450

Secondary structure (DSSP, 8-state):
--HHHHHHS-HHHHHHHHTT--EEEEEE-TTS-EEEEEEEEETTTTEEEEESSHHHHHHHTT--TT-EEEEEEEEETTTEEEEEEEEE-------------------------------------